Protein AF-A0A7R9DYC3-F1 (afdb_monomer_lite)

Radius of gyration: 28.61 Å; chains: 1; bounding box: 78×45×52 Å

Secondary structure (DSSP, 8-state):
----EEEEE-TTSPTT--EEEEEEE-SSSSS--EEE--TTS-------HHHHTTGGG-HHHHHH-S-----SS-HHHHHHHHHHHHPSP-------EEE------S-------HHHHHHHHHHHHHHHHHGGG------PPP-PPPP-PPP--

pLDDT: mean 79.11, std 19.41, range [39.09, 96.69]

Sequence (153 aa):
MSTSMYVTYDVTKESGKRVVSALARCGDCRVPTYSPVQSNQTYSILIPSFLVDGGDGFTVFKEKSIKIITLATSDVDIVANYFNRKSPVYSALQGRIKFGIEAKDPGSSASVSSSCLVLLFLCWATITETVKIFNPSRRTPPSAYSYRCLYRD

InterPro domains:
  IPR006179 5'-Nucleotidase/apyrase [PTHR11575] (5-104)
  IPR008334 5'-Nucleoti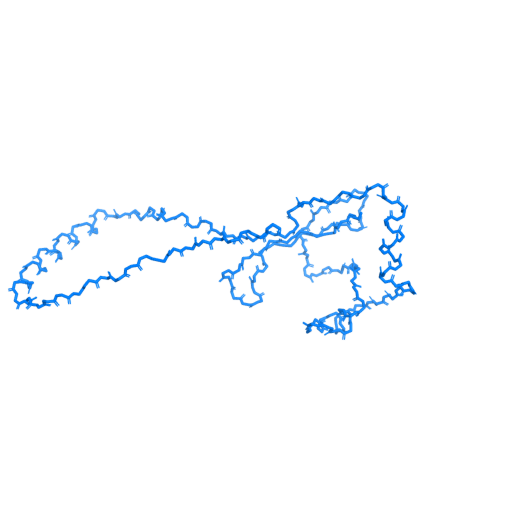dase, C-terminal [PF02872] (6-63)
  IPR036907 5'-Nucleotidase, C-terminal domain superfamily [G3DSA:3.90.780.10] (1-101)
  IPR036907 5'-Nucleotidase, C-terminal domain superfamily [SSF55816] (4-99)

Structure (mmCIF, N/CA/C/O backbone):
data_AF-A0A7R9DYC3-F1
#
_entry.id   AF-A0A7R9DYC3-F1
#
loop_
_atom_site.group_PDB
_atom_site.id
_atom_site.type_symbol
_atom_site.label_atom_id
_atom_site.label_alt_id
_atom_site.label_comp_id
_atom_site.label_asym_id
_atom_site.label_entity_id
_atom_site.label_seq_id
_atom_site.pdbx_PDB_ins_code
_atom_site.Cartn_x
_atom_site.Cartn_y
_atom_site.Cartn_z
_atom_site.occupancy
_atom_site.B_iso_or_equiv
_atom_site.auth_seq_id
_atom_site.auth_comp_id
_atom_site.auth_asym_id
_atom_site.auth_atom_id
_atom_site.pdbx_PDB_model_num
ATOM 1 N N . MET A 1 1 ? 0.137 -6.507 -13.562 1.00 44.91 1 MET A N 1
ATOM 2 C CA . MET A 1 1 ? 0.340 -5.958 -12.204 1.00 44.91 1 MET A CA 1
ATOM 3 C C . MET A 1 1 ? -0.572 -6.708 -11.234 1.00 44.91 1 MET A C 1
ATOM 5 O O . MET A 1 1 ? -1.762 -6.419 -11.170 1.00 44.91 1 MET A O 1
ATOM 9 N N . SER A 1 2 ? -0.066 -7.747 -10.566 1.00 53.12 2 SER A N 1
ATOM 10 C CA . SER A 1 2 ? -0.855 -8.517 -9.589 1.00 53.12 2 SER A CA 1
ATOM 11 C C . SER A 1 2 ? -0.797 -7.804 -8.248 1.00 53.12 2 SER A C 1
ATOM 13 O O . SER A 1 2 ? 0.277 -7.661 -7.676 1.00 53.12 2 SER A O 1
ATOM 15 N N . THR A 1 3 ? -1.929 -7.308 -7.773 1.00 62.44 3 THR A N 1
ATOM 16 C CA . THR A 1 3 ? -1.981 -6.513 -6.546 1.00 62.44 3 THR A CA 1
ATOM 17 C C . THR A 1 3 ? -2.215 -7.412 -5.335 1.00 62.44 3 THR A C 1
ATOM 19 O O . THR A 1 3 ? -2.787 -8.499 -5.448 1.00 62.44 3 THR A O 1
ATOM 22 N N . SER A 1 4 ? -1.732 -6.974 -4.176 1.00 79.44 4 SER A N 1
ATOM 23 C CA . SER A 1 4 ? -1.500 -7.836 -3.017 1.00 79.44 4 SER A CA 1
ATOM 24 C C . SER A 1 4 ? -2.596 -7.817 -1.955 1.00 79.44 4 SER A C 1
ATOM 26 O O . SER A 1 4 ? -2.467 -8.580 -1.009 1.00 79.44 4 SER A O 1
ATOM 28 N N . MET A 1 5 ? -3.659 -7.007 -2.060 1.00 92.00 5 MET A N 1
ATOM 29 C CA . MET A 1 5 ? -4.594 -6.837 -0.937 1.00 92.00 5 MET A CA 1
ATOM 30 C C . MET A 1 5 ? -6.065 -6.695 -1.351 1.00 92.00 5 MET A C 1
ATOM 32 O O . MET A 1 5 ? -6.367 -6.064 -2.367 1.00 92.00 5 MET A O 1
ATOM 36 N N . TYR A 1 6 ? -6.956 -7.257 -0.531 1.00 94.06 6 TYR A N 1
ATOM 37 C CA . TYR A 1 6 ? -8.403 -7.028 -0.532 1.00 94.06 6 TYR A CA 1
ATOM 38 C C . TYR A 1 6 ? -8.817 -6.405 0.798 1.00 94.06 6 TYR A C 1
ATOM 40 O O . TYR A 1 6 ? -8.408 -6.889 1.850 1.00 94.06 6 TYR A O 1
ATOM 48 N N . VAL A 1 7 ? -9.647 -5.366 0.767 1.00 95.25 7 VAL A N 1
ATOM 49 C CA . VAL A 1 7 ? -10.119 -4.672 1.969 1.00 95.25 7 VAL A CA 1
ATOM 50 C C . VAL A 1 7 ? -11.621 -4.451 1.890 1.00 95.25 7 VAL A C 1
ATOM 52 O O . VAL A 1 7 ? -12.149 -4.034 0.859 1.00 95.25 7 VAL A O 1
ATOM 55 N N . THR A 1 8 ? -12.306 -4.722 2.995 1.00 95.50 8 THR A N 1
ATOM 56 C CA . THR A 1 8 ? -13.722 -4.406 3.178 1.00 95.50 8 THR A CA 1
ATOM 57 C C . THR A 1 8 ? -13.861 -3.354 4.267 1.00 95.50 8 THR A C 1
ATOM 59 O O . THR A 1 8 ? -13.388 -3.550 5.389 1.00 95.50 8 THR A O 1
ATOM 62 N N . TYR A 1 9 ? -14.514 -2.250 3.926 1.00 96.25 9 TYR A N 1
ATOM 63 C CA . TYR A 1 9 ? -14.793 -1.134 4.815 1.00 96.25 9 TYR A CA 1
ATOM 64 C C . TYR A 1 9 ? -16.266 -1.085 5.185 1.00 96.25 9 TYR A C 1
ATOM 66 O O . TYR A 1 9 ? -17.116 -1.289 4.334 1.00 96.25 9 TYR A O 1
ATOM 74 N N . ASP A 1 10 ? -16.563 -0.716 6.416 1.00 95.94 10 ASP A N 1
ATOM 75 C CA . ASP A 1 10 ? -17.873 -0.261 6.849 1.00 95.94 10 ASP A CA 1
ATOM 76 C C . ASP A 1 10 ? -17.761 1.234 7.168 1.00 95.94 10 ASP A C 1
ATOM 78 O O . ASP A 1 10 ? -17.049 1.649 8.086 1.00 95.94 10 ASP A O 1
ATOM 82 N N . VAL A 1 11 ? -18.426 2.053 6.353 1.00 94.56 11 VAL A N 1
ATOM 83 C CA . VAL A 1 11 ? -18.363 3.518 6.445 1.00 94.56 11 VAL A CA 1
ATOM 84 C C . VAL A 1 11 ? -19.266 4.085 7.535 1.00 94.56 11 VAL A C 1
ATOM 86 O O . VAL A 1 11 ? -19.090 5.249 7.894 1.00 94.56 11 VAL A O 1
ATOM 89 N N . THR A 1 12 ? -20.191 3.291 8.086 1.00 94.19 12 THR A N 1
ATOM 90 C CA . THR A 1 12 ? -21.066 3.734 9.180 1.00 94.19 12 THR A CA 1
ATOM 91 C C . THR A 1 12 ? -20.352 3.699 10.528 1.00 94.19 12 THR A C 1
ATOM 93 O O . THR A 1 12 ? -20.813 4.318 11.484 1.00 94.19 12 THR A O 1
ATOM 96 N N . LYS A 1 13 ? -19.208 3.008 10.621 1.00 94.06 13 LYS A N 1
ATOM 97 C CA . LYS A 1 13 ? -18.364 2.984 11.821 1.00 94.06 13 LYS A CA 1
ATOM 98 C C . LYS A 1 13 ? -17.571 4.280 12.005 1.00 94.06 13 LYS A C 1
ATOM 100 O O . LYS A 1 13 ? -17.226 4.996 11.057 1.00 94.06 13 LYS A O 1
ATOM 105 N N . GLU A 1 14 ? -17.237 4.541 13.266 1.00 96.69 14 GLU A N 1
ATOM 106 C CA . GLU A 1 14 ? -16.385 5.651 13.693 1.00 96.69 14 GLU A CA 1
ATOM 107 C C . GLU A 1 14 ? -15.041 5.664 12.950 1.00 96.69 14 GLU A C 1
ATOM 109 O O . GLU A 1 14 ? -14.521 4.624 12.525 1.00 96.69 14 GLU A O 1
ATOM 114 N N . SER A 1 15 ? -14.448 6.856 12.826 1.00 94.81 15 SER A N 1
ATOM 115 C CA . SER A 1 15 ? -13.103 7.001 12.264 1.00 94.81 15 SER A CA 1
ATOM 116 C C . SER A 1 15 ? -12.108 6.090 12.997 1.00 94.81 15 SER A C 1
ATOM 118 O O . SER A 1 15 ? -12.159 5.950 14.216 1.00 94.81 15 SER A O 1
ATOM 120 N N 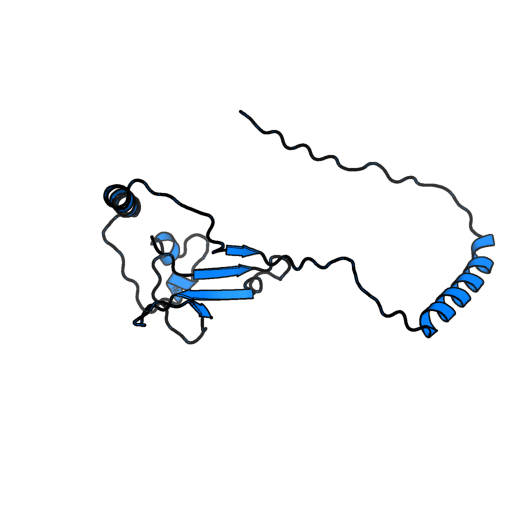. GLY A 1 16 ? -11.236 5.417 12.246 1.00 93.25 16 GLY A N 1
ATOM 121 C CA . GLY A 1 16 ? -10.294 4.424 12.778 1.00 93.25 16 GLY A CA 1
ATOM 122 C C . GLY A 1 16 ? -10.855 3.006 12.963 1.00 93.25 16 GLY A C 1
ATOM 123 O O . GLY A 1 16 ? -10.069 2.067 13.038 1.00 93.25 16 GLY A O 1
ATOM 124 N N . LYS A 1 17 ? -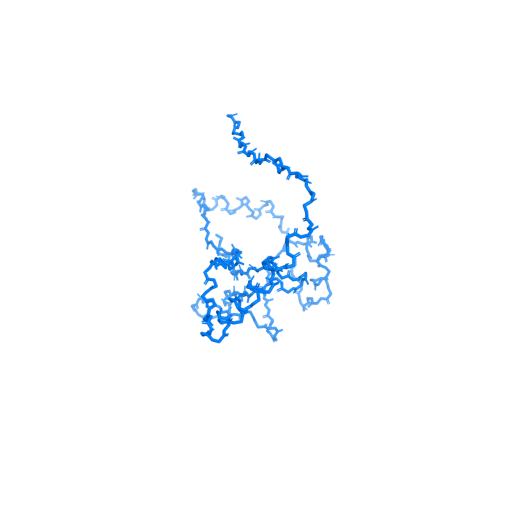12.182 2.801 12.951 1.00 95.12 17 LYS A N 1
ATOM 125 C CA . LYS A 1 17 ? -12.823 1.473 13.115 1.00 95.12 17 LYS A CA 1
ATOM 126 C C . LYS A 1 17 ? -13.526 0.960 11.854 1.00 95.12 17 LYS A C 1
ATOM 128 O O . LYS A 1 17 ? -14.303 0.010 11.911 1.00 95.12 17 LYS A O 1
ATOM 133 N N . ARG A 1 18 ? -13.268 1.592 10.708 1.00 95.94 18 ARG A N 1
ATOM 134 C CA . ARG A 1 18 ? -13.974 1.314 9.446 1.00 95.94 18 ARG A CA 1
ATOM 135 C C . ARG A 1 18 ? -13.499 0.059 8.723 1.00 95.94 18 ARG A C 1
ATOM 137 O O . ARG A 1 18 ? -14.227 -0.448 7.886 1.00 95.94 18 ARG A O 1
ATOM 144 N N . VAL A 1 19 ? -12.302 -0.456 8.996 1.00 95.12 19 VAL A N 1
ATOM 145 C CA . VAL A 1 19 ? -11.812 -1.682 8.341 1.00 95.12 19 VAL A CA 1
ATOM 146 C C . VAL A 1 19 ? -12.468 -2.899 8.996 1.00 95.12 19 VAL A C 1
ATOM 148 O O . VAL A 1 19 ? -12.250 -3.153 10.176 1.00 95.12 19 VAL A O 1
ATOM 151 N N . VAL A 1 20 ? -13.261 -3.656 8.235 1.00 94.75 20 VAL A N 1
ATOM 152 C CA . VAL A 1 20 ? -13.920 -4.892 8.699 1.00 94.75 20 VAL A CA 1
ATOM 153 C C . VAL A 1 20 ? -13.053 -6.114 8.421 1.00 94.75 20 VAL A C 1
ATOM 155 O O . VAL A 1 20 ? -12.958 -7.019 9.243 1.00 94.75 20 VAL A O 1
ATOM 158 N N . SER A 1 21 ? -12.416 -6.147 7.252 1.00 94.88 21 SER A N 1
ATOM 159 C CA . SER A 1 21 ? -11.535 -7.238 6.848 1.00 94.88 21 SER A CA 1
ATOM 160 C C . SER A 1 21 ? -10.449 -6.711 5.924 1.00 94.88 21 SER A C 1
ATOM 162 O O . SER A 1 21 ? -10.729 -5.906 5.034 1.00 94.88 21 SER A O 1
ATOM 164 N N . ALA A 1 22 ? -9.222 -7.183 6.123 1.00 95.38 22 ALA A N 1
ATOM 165 C CA . ALA A 1 22 ? -8.102 -6.973 5.221 1.00 95.38 22 ALA A CA 1
ATOM 166 C C . ALA A 1 22 ? -7.430 -8.325 4.961 1.00 95.38 22 ALA A C 1
ATOM 168 O O . ALA A 1 22 ? -7.022 -9.011 5.900 1.00 95.38 22 ALA A O 1
ATOM 169 N N . LEU A 1 23 ? -7.330 -8.712 3.691 1.00 95.12 23 LEU A N 1
ATOM 170 C CA . LEU A 1 23 ? -6.672 -9.935 3.244 1.00 95.12 23 LEU A CA 1
ATOM 171 C C . LEU A 1 23 ? -5.449 -9.560 2.416 1.00 95.12 23 LEU A C 1
ATOM 173 O O . LEU A 1 23 ? -5.588 -8.864 1.410 1.00 95.12 23 LEU A O 1
ATOM 177 N N . ALA A 1 24 ? -4.278 -10.052 2.798 1.00 93.56 24 ALA A N 1
ATOM 178 C CA . ALA A 1 24 ? -3.041 -9.869 2.053 1.00 93.56 24 ALA A CA 1
ATOM 179 C C . ALA A 1 24 ? -2.639 -11.163 1.340 1.00 93.56 24 ALA A C 1
ATOM 181 O O . ALA A 1 24 ? -2.862 -12.269 1.831 1.00 93.56 24 ALA A O 1
ATOM 182 N N . ARG A 1 25 ? -2.041 -11.015 0.161 1.00 93.00 25 ARG A N 1
ATOM 183 C CA . ARG A 1 25 ? -1.424 -12.101 -0.589 1.00 93.00 25 ARG A CA 1
ATOM 184 C C . ARG A 1 25 ? -0.126 -12.483 0.104 1.00 93.00 25 ARG A C 1
ATOM 186 O O . ARG A 1 25 ? 0.728 -11.626 0.326 1.00 93.00 25 ARG A O 1
ATOM 193 N N . CYS A 1 26 ? 0.035 -13.762 0.390 1.00 89.69 26 CYS A N 1
ATOM 194 C CA . CYS A 1 26 ? 1.261 -14.278 0.964 1.00 89.69 26 CYS A CA 1
ATOM 195 C C . CYS A 1 26 ? 2.451 -14.101 -0.007 1.00 89.69 26 CYS A C 1
ATOM 197 O O . CYS A 1 26 ? 2.342 -14.385 -1.205 1.00 89.69 26 CYS A O 1
ATOM 199 N N . GLY A 1 27 ? 3.563 -13.580 0.527 1.00 86.19 27 GLY A N 1
ATOM 200 C CA . GLY A 1 27 ? 4.824 -13.370 -0.196 1.00 86.19 27 GLY A CA 1
ATOM 201 C C . GLY A 1 27 ? 5.851 -14.488 0.004 1.00 86.19 27 GLY A C 1
ATOM 202 O O . GLY A 1 27 ? 6.671 -14.705 -0.881 1.00 86.19 27 GLY A O 1
ATOM 203 N N . ASP A 1 28 ? 5.770 -15.214 1.122 1.00 85.81 28 ASP A N 1
ATOM 204 C CA . ASP A 1 28 ? 6.677 -16.310 1.490 1.00 85.81 28 ASP A CA 1
ATOM 205 C C . ASP A 1 28 ? 5.951 -17.666 1.451 1.00 85.81 28 ASP A C 1
ATOM 207 O O . ASP A 1 28 ? 5.788 -18.374 2.442 1.00 85.81 28 ASP A O 1
ATOM 211 N N . CYS A 1 29 ? 5.388 -17.989 0.289 1.00 88.62 29 CYS A N 1
ATOM 212 C CA . CYS A 1 29 ? 4.730 -19.267 0.044 1.00 88.62 29 CYS A CA 1
ATOM 213 C C . CYS A 1 29 ? 4.879 -19.680 -1.414 1.00 88.62 29 CYS A C 1
ATOM 215 O O . CYS A 1 29 ? 4.878 -18.860 -2.331 1.00 88.62 29 CYS A O 1
ATOM 217 N N . ARG A 1 30 ? 4.945 -20.997 -1.630 1.00 92.31 30 ARG A N 1
ATOM 218 C CA . ARG A 1 30 ? 5.104 -21.594 -2.962 1.00 92.31 30 ARG A CA 1
ATOM 219 C C . ARG A 1 30 ? 3.944 -21.263 -3.903 1.00 92.31 30 ARG A C 1
ATOM 221 O O . ARG A 1 30 ? 4.160 -21.035 -5.089 1.00 92.31 30 ARG A O 1
ATOM 228 N N . VAL A 1 31 ? 2.719 -21.264 -3.377 1.00 92.00 31 VAL A N 1
ATOM 229 C CA . VAL A 1 31 ? 1.504 -20.910 -4.117 1.00 92.00 31 VAL A CA 1
ATOM 230 C C . VAL A 1 31 ? 0.875 -19.706 -3.425 1.00 92.00 31 VAL A C 1
ATOM 232 O O . VAL A 1 31 ? 0.455 -19.833 -2.276 1.00 92.00 31 VAL A O 1
ATOM 235 N N . PRO A 1 32 ? 0.805 -18.543 -4.089 1.00 91.31 32 PRO A N 1
ATOM 236 C CA . PRO A 1 32 ? 0.294 -17.343 -3.448 1.00 91.31 32 PRO A CA 1
ATOM 237 C C . PRO A 1 32 ? -1.203 -17.439 -3.149 1.00 91.31 32 PRO A C 1
ATOM 239 O O . PRO A 1 32 ? -2.027 -17.496 -4.063 1.00 91.31 32 PRO A O 1
ATOM 242 N N . THR A 1 33 ? -1.544 -17.387 -1.869 1.00 91.94 33 THR A N 1
ATOM 243 C CA . THR A 1 33 ? -2.918 -17.373 -1.356 1.00 91.94 33 THR A CA 1
ATOM 244 C C . THR A 1 33 ? -3.186 -16.077 -0.596 1.00 91.94 33 THR A C 1
ATOM 246 O O . THR A 1 33 ? -2.256 -15.366 -0.213 1.00 91.94 33 THR A O 1
ATOM 249 N N . TYR A 1 34 ? -4.463 -15.736 -0.416 1.00 93.19 34 TYR A N 1
ATOM 250 C CA . TYR A 1 34 ? -4.873 -14.593 0.398 1.00 93.19 34 TYR A CA 1
ATOM 251 C C . TYR A 1 34 ? -5.209 -15.056 1.813 1.00 93.19 34 TYR A C 1
ATOM 253 O O . TYR A 1 34 ? -5.978 -15.999 1.989 1.00 93.19 34 TYR A O 1
ATOM 261 N N . SER A 1 35 ? -4.661 -14.369 2.809 1.00 93.25 35 SER A N 1
ATOM 262 C CA . SER A 1 35 ? -4.889 -14.635 4.230 1.00 93.25 35 SER A CA 1
ATOM 263 C C . SER A 1 35 ? -5.186 -13.335 4.983 1.00 93.25 35 SER A C 1
ATOM 265 O O . SER A 1 35 ? -4.726 -12.274 4.550 1.00 93.25 35 SER A O 1
ATOM 267 N N . PRO A 1 36 ? -5.925 -13.383 6.107 1.00 95.31 36 PRO A N 1
ATOM 268 C CA . PRO A 1 36 ? -6.134 -12.212 6.954 1.00 95.31 36 PRO A CA 1
ATOM 269 C C . PRO A 1 36 ? -4.814 -11.569 7.376 1.00 95.31 36 PRO A C 1
ATOM 271 O O . PRO A 1 36 ? -3.859 -12.269 7.716 1.00 95.31 36 PRO A O 1
ATOM 274 N N . VAL A 1 37 ? -4.768 -10.237 7.346 1.00 93.94 37 VAL A N 1
ATOM 275 C CA . VAL A 1 37 ? -3.628 -9.470 7.857 1.00 93.94 37 VAL A CA 1
ATOM 276 C C . VAL A 1 37 ? -3.550 -9.651 9.370 1.00 93.94 37 VAL A C 1
ATOM 278 O O . VAL A 1 37 ? -4.534 -9.441 10.077 1.00 93.94 37 VAL A O 1
ATOM 281 N N . GLN A 1 38 ? -2.372 -10.026 9.858 1.00 94.12 38 GLN A N 1
ATOM 282 C CA . GLN A 1 38 ? -2.090 -10.255 11.270 1.00 94.12 38 GLN A CA 1
ATOM 283 C C . GLN A 1 38 ? -1.267 -9.092 11.824 1.00 94.12 38 GLN A C 1
ATOM 285 O O . GLN A 1 38 ? -0.253 -8.708 11.246 1.00 94.12 38 GLN A O 1
ATOM 290 N N . SER A 1 39 ? -1.673 -8.532 12.962 1.00 90.94 39 SER A N 1
ATOM 291 C CA . SER A 1 39 ? -1.015 -7.357 13.557 1.00 90.94 39 SER A CA 1
ATOM 292 C C . SER A 1 39 ? 0.413 -7.619 14.046 1.00 90.94 39 SER A C 1
ATOM 294 O O . SER A 1 39 ? 1.202 -6.686 14.158 1.00 90.94 39 SER A O 1
ATOM 296 N N . ASN A 1 40 ? 0.750 -8.876 14.333 1.00 92.06 40 ASN A N 1
ATOM 297 C CA . ASN A 1 40 ? 2.057 -9.305 14.828 1.00 92.06 40 ASN A CA 1
ATOM 298 C C . ASN A 1 40 ? 3.010 -9.789 13.720 1.00 92.06 40 ASN A C 1
ATOM 300 O O . ASN A 1 40 ? 4.080 -10.310 14.028 1.00 92.06 40 ASN A O 1
ATOM 304 N N . GLN A 1 41 ? 2.634 -9.646 12.446 1.00 90.75 41 GLN A N 1
ATOM 305 C CA . GLN A 1 41 ? 3.461 -10.049 11.309 1.00 90.75 41 GLN A CA 1
ATOM 306 C C . GLN A 1 41 ? 4.071 -8.842 10.597 1.00 90.75 41 GLN A C 1
ATOM 308 O O . GLN A 1 41 ? 3.490 -7.760 10.532 1.00 90.75 41 GLN A O 1
ATOM 313 N N . THR A 1 42 ? 5.261 -9.046 10.031 1.00 90.62 42 THR A N 1
ATOM 314 C CA . THR A 1 42 ? 5.928 -8.054 9.182 1.00 90.62 42 THR A CA 1
ATOM 315 C C . THR A 1 42 ? 5.583 -8.304 7.722 1.00 90.62 42 THR A C 1
ATOM 317 O O . THR A 1 42 ? 5.708 -9.425 7.233 1.00 90.62 42 THR A O 1
ATOM 320 N N . TYR A 1 43 ? 5.195 -7.244 7.017 1.00 90.56 43 TYR A N 1
ATOM 321 C CA . TYR A 1 43 ? 4.843 -7.298 5.603 1.00 90.56 43 TYR A CA 1
ATOM 322 C C . TYR A 1 43 ? 5.764 -6.397 4.788 1.00 90.56 43 TYR A C 1
ATOM 324 O O . TYR A 1 43 ? 6.049 -5.265 5.175 1.00 90.56 43 TYR A O 1
ATOM 332 N N . SER A 1 44 ? 6.196 -6.885 3.628 1.00 90.38 44 SER A N 1
ATOM 333 C CA . SER A 1 44 ? 6.855 -6.054 2.622 1.00 90.38 44 SER A CA 1
ATOM 334 C C . SER A 1 44 ? 5.804 -5.441 1.704 1.00 90.38 44 SER A C 1
ATOM 336 O O . SER A 1 44 ? 5.021 -6.158 1.079 1.00 90.38 44 SER A O 1
ATOM 338 N N . ILE A 1 45 ? 5.793 -4.113 1.618 1.00 90.56 45 ILE A N 1
ATOM 339 C CA . ILE A 1 45 ? 4.868 -3.353 0.775 1.00 90.56 45 ILE A CA 1
ATOM 340 C C . ILE A 1 45 ? 5.648 -2.462 -0.189 1.00 90.56 45 ILE A C 1
ATOM 342 O O . ILE A 1 45 ? 6.718 -1.959 0.144 1.00 90.56 45 ILE A O 1
ATOM 346 N N . LEU A 1 46 ? 5.098 -2.273 -1.388 1.00 91.06 46 LEU A N 1
ATOM 347 C CA . LEU A 1 46 ? 5.601 -1.319 -2.369 1.00 91.06 46 LEU A CA 1
ATOM 348 C C . LEU A 1 46 ? 4.639 -0.133 -2.407 1.00 91.06 46 LEU A C 1
ATOM 350 O O . LEU A 1 46 ? 3.475 -0.301 -2.774 1.00 91.06 46 LEU A O 1
ATOM 354 N N . ILE A 1 47 ? 5.126 1.040 -2.015 1.00 92.31 47 ILE A N 1
ATOM 355 C CA . ILE A 1 47 ? 4.364 2.291 -1.964 1.00 92.31 47 ILE A CA 1
ATOM 356 C C . ILE A 1 47 ? 5.218 3.448 -2.511 1.00 92.31 47 ILE A C 1
ATOM 358 O O . ILE A 1 47 ? 6.446 3.333 -2.512 1.00 92.31 47 ILE A O 1
ATOM 362 N N . PRO A 1 48 ? 4.606 4.549 -2.984 1.00 93.19 48 PRO A N 1
ATOM 363 C CA . PRO A 1 48 ? 5.341 5.745 -3.394 1.00 93.19 48 PRO A CA 1
ATOM 364 C C . PRO A 1 48 ? 6.167 6.341 -2.247 1.00 93.19 48 PRO A C 1
ATOM 366 O O . PRO A 1 48 ? 5.726 6.322 -1.096 1.00 93.19 48 PRO A O 1
ATOM 369 N N . SER A 1 49 ? 7.319 6.940 -2.569 1.00 93.06 49 SER A N 1
ATOM 370 C CA . SER A 1 49 ? 8.185 7.627 -1.594 1.00 93.06 49 SER A CA 1
ATOM 371 C C . SER A 1 49 ? 7.446 8.724 -0.826 1.00 93.06 49 SER A C 1
ATOM 373 O O . SER A 1 49 ? 7.609 8.833 0.382 1.00 93.06 49 SER A O 1
ATOM 375 N N . PHE A 1 50 ? 6.534 9.441 -1.488 1.00 94.25 50 PHE A N 1
ATOM 376 C CA . PHE A 1 50 ? 5.675 10.447 -0.858 1.00 94.25 50 PHE A CA 1
ATOM 377 C C . PHE A 1 50 ? 4.941 9.933 0.396 1.00 94.25 50 PHE A C 1
ATOM 379 O O . PHE A 1 50 ? 4.877 10.637 1.401 1.00 94.25 50 PHE A O 1
ATOM 386 N N . LEU A 1 51 ? 4.427 8.696 0.377 1.00 95.25 51 LEU A N 1
ATOM 387 C CA . LEU A 1 51 ? 3.756 8.106 1.543 1.00 95.25 51 LEU A CA 1
ATOM 388 C C . LEU A 1 51 ? 4.750 7.650 2.615 1.00 95.25 51 LEU A C 1
ATOM 390 O O . LEU A 1 51 ? 4.446 7.737 3.802 1.00 95.25 51 LEU A O 1
ATOM 394 N N . VAL A 1 52 ? 5.936 7.185 2.211 1.00 94.19 52 VAL A N 1
ATOM 395 C CA . VAL A 1 52 ? 7.019 6.820 3.141 1.00 94.19 52 VAL A CA 1
ATOM 396 C C . VAL A 1 52 ? 7.468 8.040 3.948 1.00 94.19 52 VAL A C 1
ATOM 398 O O . VAL A 1 52 ? 7.688 7.929 5.151 1.00 94.19 52 VAL A O 1
ATOM 401 N N . ASP A 1 53 ? 7.526 9.210 3.311 1.00 93.62 53 ASP A N 1
ATOM 402 C CA . ASP A 1 53 ? 7.950 10.466 3.935 1.00 93.62 53 ASP A CA 1
ATOM 403 C C . ASP A 1 53 ? 6.871 11.119 4.821 1.00 93.62 53 ASP A C 1
ATOM 405 O O . ASP A 1 53 ? 7.145 12.116 5.499 1.00 93.62 53 ASP A O 1
ATOM 409 N N . GLY A 1 54 ? 5.667 10.536 4.879 1.00 94.62 54 GLY A N 1
ATOM 410 C CA . GLY A 1 54 ? 4.544 11.013 5.691 1.00 94.62 54 GLY A CA 1
ATOM 411 C C . GLY A 1 54 ? 3.559 11.927 4.958 1.00 94.62 54 GLY A C 1
ATOM 412 O O . GLY A 1 54 ? 2.782 12.626 5.612 1.00 94.62 54 GLY A O 1
ATOM 413 N N . GLY A 1 55 ? 3.571 11.932 3.6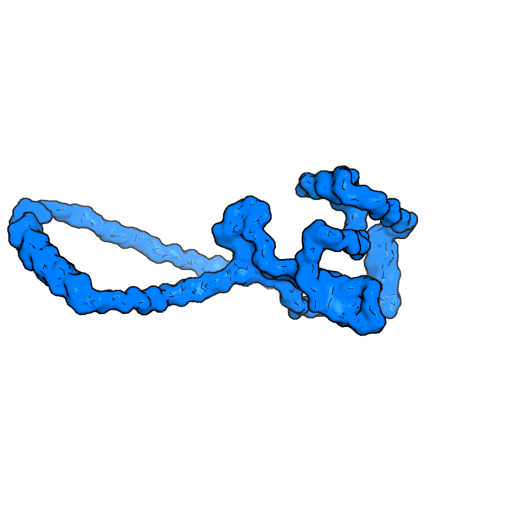22 1.00 96.25 55 GLY A N 1
ATOM 414 C CA . GLY A 1 55 ? 2.566 12.608 2.800 1.00 96.25 55 GLY A CA 1
ATOM 415 C C . GLY A 1 55 ? 1.134 12.182 3.148 1.00 96.25 55 GLY A C 1
ATOM 416 O O . GLY A 1 55 ? 0.910 11.103 3.699 1.00 96.25 55 GLY A O 1
ATOM 417 N N . ASP A 1 56 ? 0.160 13.055 2.884 1.00 95.88 56 ASP A N 1
ATOM 418 C CA . ASP A 1 56 ? -1.265 12.877 3.230 1.00 95.88 56 ASP A CA 1
ATOM 419 C C . ASP A 1 56 ? -1.542 12.520 4.708 1.00 95.88 56 ASP A C 1
ATOM 421 O O . ASP A 1 56 ? -2.601 11.995 5.053 1.00 95.88 56 ASP A O 1
ATOM 425 N N . GLY A 1 57 ? -0.593 12.804 5.607 1.00 95.31 57 GLY A N 1
ATOM 426 C CA . GLY A 1 57 ? -0.697 12.479 7.030 1.00 95.31 57 GLY A CA 1
ATOM 427 C C . GLY A 1 57 ? -0.378 11.019 7.375 1.00 95.31 57 GLY A C 1
ATOM 428 O O . GLY A 1 57 ? -0.588 10.609 8.516 1.00 95.31 57 GLY A O 1
ATOM 429 N N . PHE A 1 58 ? 0.160 10.224 6.443 1.00 94.69 58 PHE A N 1
ATOM 430 C CA . PHE A 1 58 ? 0.561 8.831 6.684 1.00 94.69 58 PHE A CA 1
ATOM 431 C C . PHE A 1 58 ? 1.928 8.718 7.382 1.00 94.69 58 PHE A C 1
ATOM 433 O O . PHE A 1 58 ? 2.826 8.009 6.928 1.00 94.69 58 PHE A O 1
ATOM 440 N N . THR A 1 59 ? 2.092 9.371 8.537 1.00 95.62 59 THR A N 1
ATOM 441 C CA . THR A 1 59 ? 3.360 9.354 9.297 1.00 95.62 59 THR A CA 1
ATOM 442 C C . THR A 1 59 ? 3.737 7.963 9.813 1.00 95.62 59 THR A C 1
ATOM 444 O O . THR A 1 59 ? 4.905 7.693 10.085 1.00 95.62 59 THR A O 1
ATOM 447 N N . VAL A 1 60 ? 2.773 7.036 9.855 1.00 93.62 60 VAL A N 1
ATOM 448 C CA . VAL A 1 60 ? 2.969 5.647 10.288 1.00 93.62 60 VAL A CA 1
ATOM 449 C C . VAL A 1 60 ? 4.093 4.930 9.536 1.00 93.62 60 VAL A C 1
ATOM 451 O O . VAL A 1 60 ? 4.815 4.143 10.144 1.00 93.62 60 VAL A O 1
ATOM 454 N N . PHE A 1 61 ? 4.282 5.205 8.242 1.00 93.44 61 PHE A N 1
ATOM 455 C CA . PHE A 1 61 ? 5.349 4.569 7.467 1.00 93.44 61 PHE A CA 1
ATOM 456 C C . PHE A 1 61 ? 6.718 5.146 7.813 1.00 93.44 61 PHE A C 1
ATOM 458 O O . PHE A 1 61 ? 7.685 4.396 7.911 1.00 93.44 61 PHE A O 1
ATOM 465 N N . LYS A 1 62 ? 6.801 6.447 8.080 1.00 91.88 62 LYS A N 1
ATOM 466 C CA . LYS A 1 62 ? 8.036 7.089 8.528 1.00 91.88 62 LYS A CA 1
ATOM 467 C C . LYS A 1 62 ? 8.455 6.615 9.921 1.00 91.88 62 LYS A C 1
ATOM 469 O O . LYS A 1 62 ? 9.633 6.394 10.170 1.00 91.88 62 LYS A O 1
ATOM 474 N N . GLU A 1 63 ? 7.487 6.449 10.819 1.00 93.50 63 GLU A N 1
ATOM 475 C CA . GLU A 1 63 ? 7.724 6.158 12.237 1.00 93.50 63 GLU A CA 1
ATOM 476 C C . GLU A 1 63 ? 7.897 4.665 12.548 1.00 93.50 63 GLU A C 1
ATOM 478 O O . GLU A 1 63 ? 8.642 4.318 13.462 1.00 93.50 63 GLU A O 1
ATOM 483 N N . LYS A 1 64 ? 7.195 3.773 11.834 1.00 93.31 64 LYS A N 1
ATOM 484 C CA . LYS A 1 64 ? 7.106 2.341 12.189 1.00 93.31 64 LYS A CA 1
ATOM 485 C C . LYS A 1 64 ? 7.749 1.383 11.184 1.00 93.31 64 LYS A C 1
ATOM 487 O O . LYS A 1 64 ? 7.667 0.170 11.375 1.00 93.31 64 LYS A O 1
ATOM 492 N N . SER A 1 65 ? 8.368 1.878 10.113 1.00 91.50 65 SER A N 1
ATOM 493 C CA . SER A 1 65 ? 9.035 1.002 9.141 1.00 91.50 65 SER A CA 1
ATOM 494 C C . SER A 1 65 ? 10.300 0.369 9.717 1.00 91.50 65 SER A C 1
ATOM 496 O O . SER A 1 65 ? 11.165 1.058 10.243 1.00 91.50 65 SER A O 1
ATOM 498 N N . ILE A 1 66 ? 10.443 -0.949 9.545 1.00 93.00 66 ILE A N 1
ATOM 499 C CA . ILE A 1 66 ? 11.646 -1.695 9.957 1.00 93.00 66 ILE A CA 1
ATOM 500 C C . ILE A 1 66 ? 12.792 -1.477 8.961 1.00 93.00 66 ILE A C 1
ATOM 502 O O . ILE A 1 66 ? 13.953 -1.357 9.342 1.00 93.00 66 ILE A O 1
ATOM 506 N N . LYS A 1 67 ? 12.470 -1.453 7.662 1.00 93.12 67 LYS A N 1
ATOM 507 C CA . LYS A 1 67 ? 13.440 -1.293 6.578 1.00 93.12 67 LYS A CA 1
ATOM 508 C C . LYS A 1 67 ? 12.796 -0.570 5.404 1.00 93.12 67 LYS A C 1
ATOM 510 O O . LYS A 1 67 ? 11.725 -0.967 4.953 1.00 93.12 67 LYS A O 1
ATOM 515 N N . ILE A 1 68 ? 13.486 0.442 4.887 1.00 92.44 68 ILE A N 1
ATOM 516 C CA . ILE A 1 68 ? 13.071 1.213 3.713 1.00 92.44 68 ILE A CA 1
ATOM 517 C C . ILE A 1 68 ? 14.085 0.957 2.598 1.00 92.44 68 ILE A C 1
ATOM 519 O O . ILE A 1 68 ? 15.293 1.023 2.819 1.00 92.44 68 ILE A O 1
ATOM 523 N N . ILE A 1 69 ? 13.588 0.626 1.406 1.00 92.06 69 ILE A N 1
ATOM 524 C CA . ILE A 1 69 ? 14.396 0.465 0.195 1.00 92.06 69 ILE A CA 1
ATOM 525 C C . ILE A 1 69 ? 13.792 1.370 -0.871 1.00 92.06 69 ILE A C 1
ATOM 527 O O . ILE A 1 69 ? 12.668 1.137 -1.315 1.00 92.06 69 ILE A O 1
ATOM 531 N N . THR A 1 70 ? 14.543 2.386 -1.282 1.00 88.88 70 THR A N 1
ATOM 532 C CA . THR A 1 70 ? 14.120 3.323 -2.325 1.00 88.88 70 THR A CA 1
ATOM 533 C C . THR A 1 70 ? 14.611 2.839 -3.683 1.00 88.88 70 THR A C 1
ATOM 535 O O . THR A 1 70 ? 15.784 2.501 -3.847 1.00 88.88 70 THR A O 1
ATOM 538 N N . LEU A 1 71 ? 13.709 2.792 -4.662 1.00 89.62 71 LEU A N 1
ATOM 539 C CA . LEU A 1 71 ? 14.055 2.485 -6.047 1.00 89.62 71 LEU A CA 1
ATOM 540 C C . LEU A 1 71 ? 14.665 3.728 -6.707 1.00 89.62 71 LEU A C 1
ATOM 542 O O . LEU A 1 71 ? 14.184 4.836 -6.501 1.00 89.62 71 LEU A O 1
ATOM 546 N N . ALA A 1 72 ? 15.703 3.541 -7.524 1.00 89.50 72 ALA A N 1
ATOM 547 C CA . ALA A 1 72 ? 16.352 4.636 -8.257 1.00 89.50 72 ALA A CA 1
ATOM 548 C C . ALA A 1 72 ? 15.564 5.099 -9.499 1.00 89.50 72 ALA A C 1
ATOM 550 O O . ALA A 1 72 ? 15.946 6.060 -10.159 1.00 89.50 72 ALA A O 1
ATOM 551 N N . THR A 1 73 ? 14.497 4.386 -9.854 1.00 90.94 73 THR A N 1
ATOM 552 C CA . THR A 1 73 ? 13.689 4.627 -11.053 1.00 90.94 73 THR A CA 1
ATOM 553 C C . THR A 1 73 ? 12.451 5.441 -10.699 1.00 90.94 73 THR A C 1
ATOM 555 O O . THR A 1 73 ? 11.830 5.183 -9.666 1.00 90.94 73 THR A O 1
ATOM 558 N N . SER A 1 74 ? 12.069 6.386 -11.562 1.00 93.00 74 SER A N 1
ATOM 559 C CA . SER A 1 74 ? 10.845 7.164 -11.368 1.00 93.00 74 SER A CA 1
ATOM 560 C C . SER A 1 74 ? 9.590 6.294 -11.519 1.00 93.00 74 SER A C 1
ATOM 562 O O . SER A 1 74 ? 9.593 5.257 -12.189 1.00 93.00 74 SER A O 1
ATOM 564 N N . ASP A 1 75 ? 8.493 6.716 -10.897 1.00 93.25 75 ASP A N 1
ATOM 565 C CA . ASP A 1 75 ? 7.182 6.082 -11.043 1.00 93.25 75 ASP A CA 1
ATOM 566 C C . ASP A 1 75 ? 6.680 6.126 -12.495 1.00 93.25 75 ASP A C 1
ATOM 568 O O . ASP A 1 75 ? 6.173 5.119 -12.997 1.00 93.25 75 ASP A O 1
ATOM 572 N N . VAL A 1 76 ? 6.905 7.243 -13.194 1.00 95.50 76 VAL A N 1
ATOM 573 C CA . VAL A 1 76 ? 6.607 7.410 -14.623 1.00 95.50 76 VAL A CA 1
ATOM 574 C C . VAL A 1 76 ? 7.345 6.366 -15.458 1.00 95.50 76 VAL A C 1
ATOM 576 O O . VAL A 1 76 ? 6.715 5.680 -16.265 1.00 95.50 76 VAL A O 1
ATOM 579 N N . ASP A 1 77 ? 8.645 6.175 -15.231 1.00 95.94 77 ASP A N 1
ATOM 580 C CA . ASP A 1 77 ? 9.450 5.198 -15.974 1.00 95.94 77 ASP A CA 1
ATOM 581 C C . ASP A 1 77 ? 9.009 3.756 -15.688 1.00 95.94 77 ASP A C 1
ATOM 583 O O . ASP A 1 77 ? 8.932 2.929 -16.602 1.00 95.94 77 ASP A O 1
ATOM 587 N N . ILE A 1 78 ? 8.680 3.436 -14.430 1.00 94.31 78 ILE A N 1
ATOM 588 C CA . ILE A 1 78 ? 8.169 2.112 -14.039 1.00 94.31 78 ILE A CA 1
ATOM 589 C C . ILE A 1 78 ? 6.860 1.812 -14.776 1.00 94.31 78 ILE A C 1
ATOM 591 O O . ILE A 1 78 ? 6.692 0.722 -15.336 1.00 94.31 78 ILE A O 1
ATOM 595 N N . VAL A 1 79 ? 5.936 2.771 -14.797 1.00 94.19 79 VAL A N 1
ATOM 596 C CA . VAL A 1 79 ? 4.632 2.626 -15.452 1.00 94.19 79 VAL A CA 1
ATOM 597 C C . VAL A 1 79 ? 4.785 2.569 -16.975 1.00 94.19 79 VAL A C 1
ATOM 599 O O . VAL A 1 79 ? 4.183 1.703 -17.614 1.00 94.19 79 VAL A O 1
ATOM 602 N N . ALA A 1 80 ? 5.635 3.408 -17.569 1.00 96.12 80 ALA A N 1
ATOM 603 C CA . ALA A 1 80 ? 5.930 3.377 -19.000 1.00 96.12 80 ALA A CA 1
ATOM 604 C C . ALA A 1 80 ? 6.519 2.022 -19.424 1.00 96.12 80 ALA A C 1
ATOM 606 O O . ALA A 1 80 ? 6.044 1.397 -20.373 1.00 96.12 80 ALA A O 1
ATOM 607 N N . ASN A 1 81 ? 7.496 1.504 -18.674 1.00 95.56 81 ASN A N 1
ATOM 608 C CA . ASN A 1 81 ? 8.085 0.188 -18.921 1.00 95.56 81 ASN A CA 1
ATOM 609 C C . ASN A 1 81 ? 7.049 -0.943 -18.782 1.00 95.56 81 ASN A C 1
ATOM 611 O O . ASN A 1 81 ? 7.068 -1.905 -19.554 1.00 95.56 81 ASN A O 1
ATOM 615 N N . TYR A 1 82 ? 6.105 -0.827 -17.842 1.00 94.25 82 TYR A N 1
ATOM 616 C CA . TYR A 1 82 ? 4.993 -1.770 -17.735 1.00 94.25 82 TYR A CA 1
ATOM 617 C C . TYR A 1 82 ? 4.133 -1.782 -19.005 1.00 94.25 82 TYR A C 1
ATOM 619 O O . TYR A 1 82 ? 3.893 -2.860 -19.555 1.00 94.25 82 TYR A O 1
ATOM 627 N N . PHE A 1 83 ? 3.712 -0.614 -19.497 1.00 96.06 83 PHE A N 1
ATOM 628 C CA . PHE A 1 83 ? 2.919 -0.517 -20.725 1.00 96.06 83 PHE A CA 1
ATOM 629 C C . PHE A 1 83 ? 3.683 -1.043 -21.939 1.00 96.06 83 PHE A C 1
ATOM 631 O O . PHE A 1 83 ? 3.142 -1.863 -22.675 1.00 96.06 83 PHE A O 1
ATOM 638 N N . ASN A 1 84 ? 4.961 -0.691 -22.084 1.00 96.56 84 ASN A N 1
ATOM 639 C CA . ASN A 1 84 ? 5.802 -1.173 -23.183 1.00 96.56 84 ASN A CA 1
ATOM 640 C C . ASN A 1 84 ? 5.886 -2.707 -23.238 1.00 96.56 84 ASN A C 1
ATOM 642 O O . ASN A 1 84 ? 5.919 -3.288 -24.317 1.00 96.56 84 ASN A O 1
ATOM 646 N N . ARG A 1 85 ? 5.895 -3.385 -22.082 1.00 95.94 85 ARG A N 1
ATOM 647 C CA . ARG A 1 85 ? 6.029 -4.852 -22.004 1.00 95.94 85 ARG A CA 1
ATOM 648 C C . ARG A 1 85 ? 4.709 -5.617 -21.980 1.00 95.94 85 ARG A C 1
ATOM 650 O O . ARG A 1 85 ? 4.720 -6.831 -22.182 1.00 95.94 85 ARG A O 1
ATOM 657 N N . LYS A 1 86 ? 3.604 -4.967 -21.615 1.00 93.62 86 LYS A N 1
ATOM 658 C CA . LYS A 1 86 ? 2.310 -5.622 -21.343 1.00 93.62 86 LYS A CA 1
ATOM 659 C C . LYS A 1 86 ? 1.155 -5.056 -22.164 1.00 93.62 86 LYS A C 1
ATOM 661 O O . LYS A 1 86 ? 0.008 -5.351 -21.848 1.00 93.62 86 LYS A O 1
ATOM 666 N N . SER A 1 87 ? 1.452 -4.270 -23.196 1.00 93.25 87 SER A N 1
ATOM 667 C CA . SER A 1 87 ? 0.454 -3.767 -24.138 1.00 93.25 87 SER A CA 1
ATOM 668 C C . SER A 1 87 ? -0.117 -4.892 -25.023 1.00 93.25 87 SER A C 1
ATOM 670 O O . SER A 1 87 ? 0.653 -5.755 -25.454 1.00 93.25 87 SER A O 1
ATOM 672 N N . PRO A 1 88 ? -1.431 -4.880 -25.328 1.00 93.94 88 PRO A N 1
ATOM 673 C CA . PRO A 1 88 ? -2.451 -3.977 -24.782 1.00 93.94 88 PRO A CA 1
ATOM 674 C C . PRO A 1 88 ? -2.822 -4.323 -23.330 1.00 93.94 88 PRO A C 1
ATOM 676 O O . PRO A 1 88 ? -2.932 -5.488 -22.952 1.00 93.94 88 PRO A O 1
ATOM 679 N N . VAL A 1 89 ? -3.028 -3.292 -22.503 1.00 92.69 89 VAL A N 1
ATOM 680 C CA . VAL A 1 89 ? -3.387 -3.456 -21.086 1.00 92.69 89 VAL A CA 1
ATOM 681 C C . VAL A 1 89 ? -4.903 -3.399 -20.911 1.00 92.69 89 VAL A C 1
ATOM 683 O O . VAL A 1 89 ? -5.536 -2.427 -21.310 1.00 92.69 89 VAL A O 1
ATOM 686 N N . TYR A 1 90 ? -5.462 -4.398 -20.226 1.00 91.88 90 TYR A N 1
ATOM 687 C CA . TYR A 1 90 ? -6.875 -4.445 -19.840 1.00 91.88 90 TYR A CA 1
ATOM 688 C C . TYR A 1 90 ? -7.002 -4.465 -18.315 1.00 91.88 90 TYR A C 1
ATOM 690 O O . TYR A 1 90 ? -6.539 -5.397 -17.651 1.00 91.88 90 TYR A O 1
ATOM 698 N N . SER A 1 91 ? -7.611 -3.427 -17.743 1.00 89.25 91 SER A N 1
ATOM 699 C CA . SER A 1 91 ? -7.944 -3.350 -16.319 1.00 89.25 91 SER A CA 1
ATOM 700 C C . SER A 1 91 ? -9.427 -3.658 -16.103 1.00 89.25 91 SER A C 1
ATOM 702 O O . SER A 1 91 ? -10.272 -3.338 -16.932 1.00 89.25 91 SER A O 1
ATOM 704 N N . ALA A 1 92 ? -9.746 -4.305 -14.982 1.00 89.19 92 ALA A N 1
ATOM 705 C CA . ALA A 1 92 ? -11.114 -4.657 -14.616 1.00 89.19 92 ALA A CA 1
ATOM 706 C C . ALA A 1 92 ? -11.377 -4.345 -13.140 1.00 89.19 92 ALA A C 1
ATOM 708 O O . ALA A 1 92 ? -10.448 -4.288 -12.326 1.00 89.19 92 ALA A O 1
ATOM 709 N N . LEU A 1 93 ? -12.654 -4.195 -12.784 1.00 90.62 93 LEU A N 1
ATOM 710 C CA . LEU A 1 93 ? -13.084 -4.106 -11.393 1.00 90.62 93 LEU A CA 1
ATOM 711 C C . LEU A 1 93 ? -12.939 -5.478 -10.729 1.00 90.62 93 LEU A C 1
ATOM 713 O O . LEU A 1 93 ? -13.722 -6.389 -10.962 1.00 90.62 93 LEU A O 1
ATOM 717 N N . GLN A 1 94 ? -11.915 -5.621 -9.888 1.00 89.12 94 GLN A N 1
ATOM 718 C CA . GLN A 1 94 ? -11.584 -6.889 -9.226 1.00 89.12 94 GLN A CA 1
ATOM 719 C C . GLN A 1 94 ? -12.150 -7.006 -7.803 1.00 89.12 94 GLN A C 1
ATOM 721 O O . GLN A 1 94 ? -11.824 -7.947 -7.091 1.00 89.12 94 GLN A O 1
ATOM 726 N N . GLY A 1 95 ? -12.955 -6.038 -7.349 1.00 90.62 95 GLY A N 1
ATOM 727 C CA . GLY A 1 95 ? -13.538 -6.061 -6.002 1.00 90.62 95 GLY A CA 1
ATOM 728 C C . GLY A 1 95 ? -12.503 -5.981 -4.873 1.00 90.62 95 GLY A C 1
ATOM 729 O O . GLY A 1 95 ? -12.728 -6.537 -3.801 1.00 90.62 95 GLY A O 1
ATOM 730 N N . ARG A 1 96 ? -11.363 -5.320 -5.122 1.00 90.44 96 ARG A N 1
ATOM 731 C CA . ARG A 1 96 ? -10.259 -5.168 -4.155 1.00 90.44 96 ARG A CA 1
ATOM 732 C C . ARG A 1 96 ? -10.623 -4.293 -2.964 1.00 90.44 96 ARG A C 1
ATOM 734 O O . ARG A 1 96 ? -10.146 -4.540 -1.867 1.00 90.44 96 ARG A O 1
ATOM 741 N N . ILE A 1 97 ? -11.460 -3.287 -3.185 1.00 94.12 97 ILE A N 1
ATOM 742 C CA . ILE A 1 97 ? -11.999 -2.420 -2.141 1.00 94.12 97 ILE A CA 1
ATOM 743 C C . ILE A 1 97 ? -13.509 -2.608 -2.169 1.00 94.12 97 ILE A C 1
ATOM 745 O O . ILE A 1 97 ? -14.135 -2.415 -3.212 1.00 94.12 97 ILE A O 1
ATOM 749 N N . LYS A 1 98 ? -14.077 -3.032 -1.044 1.00 94.31 98 LYS A N 1
ATOM 750 C CA . LYS A 1 98 ? -15.515 -3.230 -0.869 1.00 94.31 98 LYS A CA 1
ATOM 751 C C . LYS A 1 98 ? -16.018 -2.337 0.251 1.00 94.31 98 LYS A C 1
ATOM 753 O O . LYS A 1 98 ? -15.323 -2.148 1.245 1.00 94.31 98 LYS A O 1
ATOM 758 N N . PHE A 1 99 ? -17.240 -1.846 0.104 1.00 93.56 99 PHE A N 1
ATOM 759 C CA . PHE A 1 99 ? -17.955 -1.148 1.162 1.00 93.56 99 PHE A CA 1
ATOM 760 C C . PHE A 1 99 ? -19.094 -2.055 1.626 1.00 93.56 99 PHE A C 1
ATOM 762 O O . PHE A 1 99 ? -20.011 -2.346 0.861 1.00 93.56 99 PHE A O 1
ATOM 769 N N . GLY A 1 100 ? -18.983 -2.569 2.847 1.00 79.31 100 GLY A N 1
ATOM 770 C CA . GLY A 1 100 ? -20.044 -3.266 3.549 1.00 79.31 100 GLY A CA 1
ATOM 771 C C . GLY A 1 100 ? -21.109 -2.253 3.918 1.00 79.31 100 GLY A C 1
ATOM 772 O O . GLY A 1 100 ? -21.034 -1.614 4.959 1.00 79.31 100 GLY A O 1
ATOM 773 N N . ILE A 1 101 ? -22.077 -2.072 3.030 1.00 64.25 101 ILE A N 1
ATOM 774 C CA . ILE A 1 101 ? -23.389 -1.614 3.450 1.00 64.25 101 ILE A CA 1
ATOM 775 C C . ILE A 1 101 ? -24.050 -2.892 3.948 1.00 64.25 101 ILE A C 1
ATOM 777 O O . ILE A 1 101 ? -24.365 -3.768 3.143 1.00 64.25 101 ILE A O 1
ATOM 781 N N . GLU A 1 102 ? -24.211 -3.052 5.262 1.00 52.12 102 GLU A N 1
ATOM 782 C CA . GLU A 1 102 ? -25.294 -3.917 5.713 1.00 52.12 102 GLU A CA 1
ATOM 783 C C . GLU A 1 102 ? -26.554 -3.309 5.103 1.00 52.12 102 GLU A C 1
ATOM 785 O O . GLU A 1 102 ? -26.996 -2.229 5.500 1.00 52.12 102 GLU A O 1
ATOM 790 N N . ALA A 1 103 ? -27.101 -3.961 4.077 1.00 46.38 103 ALA A N 1
ATOM 791 C CA . ALA A 1 103 ? -28.496 -3.785 3.742 1.00 46.38 103 ALA A CA 1
ATOM 792 C C . ALA A 1 103 ? -29.253 -4.266 4.979 1.00 46.38 103 ALA A C 1
ATOM 794 O O . ALA A 1 103 ? -29.584 -5.440 5.117 1.00 46.38 103 ALA A O 1
ATOM 795 N N . LYS A 1 104 ? -29.434 -3.369 5.950 1.00 39.47 104 LYS A N 1
ATOM 796 C CA . LYS A 1 104 ? -30.435 -3.542 6.979 1.00 39.47 104 LYS A CA 1
ATOM 797 C C . LYS A 1 104 ? -31.743 -3.458 6.218 1.00 39.47 104 LYS A C 1
ATOM 799 O O . LYS A 1 104 ? -32.271 -2.364 6.019 1.00 39.47 104 LYS A O 1
ATOM 804 N N . ASP A 1 105 ? -32.208 -4.598 5.716 1.00 46.38 105 ASP A N 1
ATOM 805 C CA . ASP A 1 105 ? -33.582 -4.715 5.269 1.00 46.38 105 ASP A CA 1
ATOM 806 C C . ASP A 1 105 ? -34.435 -4.116 6.396 1.00 46.38 105 ASP A C 1
ATOM 808 O O . ASP A 1 105 ? -34.255 -4.491 7.563 1.00 46.38 105 ASP A O 1
ATOM 812 N N . PRO A 1 106 ? -35.346 -3.169 6.118 1.00 49.72 106 PRO A N 1
ATOM 813 C CA . PRO A 1 106 ? -36.340 -2.719 7.085 1.00 49.72 106 PRO A CA 1
ATOM 814 C C . PRO A 1 106 ? -37.391 -3.825 7.287 1.00 49.72 106 PRO A C 1
ATOM 816 O O . PRO A 1 106 ? -38.590 -3.607 7.199 1.00 49.72 106 PRO A O 1
ATOM 819 N N . GLY A 1 107 ? -36.926 -5.045 7.533 1.00 52.66 107 GLY A N 1
ATOM 820 C CA . GLY A 1 107 ? -37.674 -6.213 7.945 1.00 52.66 107 GLY A CA 1
ATOM 821 C C . GLY A 1 107 ? -37.229 -6.590 9.348 1.00 52.66 107 GLY A C 1
ATOM 822 O O . GLY A 1 107 ? -36.848 -7.728 9.594 1.00 52.66 107 GLY A O 1
ATOM 823 N N . SER A 1 108 ? -37.246 -5.627 10.276 1.00 46.81 108 SER A N 1
ATOM 824 C CA . SER A 1 108 ? -37.310 -5.952 11.697 1.00 46.81 108 SER A CA 1
ATOM 825 C C . SER A 1 108 ? -38.576 -6.781 11.904 1.00 46.81 108 SER A C 1
ATOM 827 O O . SER A 1 108 ? -39.654 -6.228 12.117 1.00 46.81 108 SER A O 1
ATOM 829 N N . SER A 1 109 ? -38.472 -8.106 11.849 1.00 61.03 109 SER A N 1
ATOM 830 C CA . SER A 1 109 ? -39.475 -8.982 12.437 1.00 61.03 109 SER A CA 1
ATOM 831 C C . SER A 1 109 ? -39.336 -8.845 13.948 1.00 61.03 109 SER A C 1
ATOM 833 O O . SER A 1 109 ? -38.717 -9.669 14.619 1.00 61.03 109 SER A O 1
ATOM 835 N N . ALA A 1 110 ? -39.856 -7.742 14.486 1.00 59.91 110 ALA A N 1
ATOM 836 C CA . ALA A 1 110 ? -40.170 -7.668 15.894 1.00 59.91 110 ALA A CA 1
ATOM 837 C C . ALA A 1 110 ? -41.175 -8.794 16.142 1.00 59.91 110 ALA A C 1
ATOM 839 O O . ALA A 1 110 ? -42.305 -8.745 15.660 1.00 59.91 110 ALA A O 1
ATOM 840 N N . SER A 1 111 ? -40.755 -9.845 16.841 1.00 58.22 111 SER A N 1
ATOM 841 C CA . SER A 1 111 ? -41.676 -10.822 17.402 1.00 58.22 111 SER A CA 1
ATOM 842 C C . SER A 1 111 ? -42.482 -10.090 18.471 1.00 58.22 111 SER A C 1
ATOM 844 O O . SER A 1 111 ? -42.069 -10.002 19.629 1.00 58.22 111 SER A O 1
ATOM 846 N N . VAL A 1 112 ? -43.581 -9.459 18.059 1.00 59.66 112 VAL A N 1
ATOM 847 C CA . VAL A 1 112 ? -44.477 -8.757 18.972 1.00 59.66 112 VAL A CA 1
ATOM 848 C C . VAL A 1 112 ? -45.143 -9.833 19.817 1.00 59.66 112 VAL A C 1
ATOM 850 O O . VAL A 1 112 ? -46.051 -10.525 19.364 1.00 59.66 112 VAL A O 1
ATOM 853 N N . SER A 1 113 ? -44.637 -10.025 21.034 1.00 62.62 113 SER A N 1
ATOM 854 C CA . SER A 1 113 ? -45.286 -10.874 22.029 1.00 62.62 113 SER A CA 1
ATOM 855 C C . SER A 1 113 ? -46.748 -10.437 22.171 1.00 62.62 113 SER A C 1
ATOM 857 O O . SER A 1 113 ? -47.013 -9.235 22.279 1.00 62.62 113 SER A O 1
ATOM 859 N N . SER A 1 114 ? -47.696 -11.385 22.176 1.00 61.69 114 SER A N 1
ATOM 860 C CA . SER A 1 114 ? -49.141 -11.105 22.278 1.00 61.69 114 SER A CA 1
ATOM 861 C C . SER A 1 114 ? -49.497 -10.190 23.451 1.00 61.69 114 SER A C 1
ATOM 863 O O . SER A 1 114 ? -50.464 -9.436 23.366 1.00 61.69 114 SER A O 1
ATOM 865 N N . SER A 1 115 ? -48.686 -10.182 24.513 1.00 65.94 115 SER A N 1
ATOM 866 C CA . SER A 1 115 ? -48.839 -9.289 25.665 1.00 65.94 115 SER A CA 1
ATOM 867 C C . SER A 1 115 ? -48.766 -7.801 25.287 1.00 65.94 115 SER A C 1
ATOM 869 O O . SER A 1 115 ? -49.413 -6.968 25.913 1.00 65.94 115 SER A O 1
ATOM 871 N N . CYS A 1 116 ? -47.996 -7.452 24.253 1.00 66.00 116 CYS A N 1
ATOM 872 C CA . CYS A 1 116 ? -47.754 -6.074 23.825 1.00 66.00 116 CYS A CA 1
ATOM 873 C C . CYS A 1 116 ? -48.941 -5.489 23.042 1.00 66.00 116 CYS A C 1
ATOM 875 O O . CYS A 1 116 ? -49.279 -4.321 23.215 1.00 66.00 116 CYS A O 1
ATOM 877 N N . LEU A 1 117 ? -49.635 -6.315 22.250 1.00 70.50 117 LEU A N 1
ATOM 878 C CA . LEU A 1 117 ? -50.830 -5.889 21.515 1.00 70.50 117 LEU A CA 1
ATOM 879 C C . LEU A 1 117 ? -51.971 -5.514 22.470 1.00 70.50 117 LEU A C 1
ATOM 881 O O . LEU A 1 117 ? -52.633 -4.504 22.260 1.00 70.50 117 LEU A O 1
ATOM 885 N N . VAL A 1 118 ? -52.152 -6.268 23.560 1.00 76.00 118 VAL A N 1
ATOM 886 C CA . VAL A 1 118 ? -53.181 -5.972 24.574 1.00 76.00 118 VAL A CA 1
ATOM 887 C C . VAL A 1 118 ? -52.907 -4.634 25.265 1.00 76.00 118 VAL A C 1
ATOM 889 O O . VAL A 1 118 ? -53.825 -3.836 25.444 1.00 76.00 118 VAL A O 1
ATOM 892 N N . LEU A 1 119 ? -51.643 -4.341 25.587 1.00 73.12 119 LEU A N 1
ATOM 893 C CA . LEU A 1 119 ? -51.257 -3.057 26.177 1.00 73.12 119 LEU A CA 1
ATOM 894 C C . LEU A 1 119 ? -51.455 -1.889 25.203 1.00 73.12 119 LEU A C 1
ATOM 896 O O . LEU A 1 119 ? -51.914 -0.830 25.623 1.00 73.12 119 LEU A O 1
ATOM 900 N N . LEU A 1 120 ? -51.189 -2.082 23.907 1.00 77.88 120 LEU A N 1
ATOM 901 C CA . LEU A 1 120 ? -51.459 -1.068 22.883 1.00 77.88 120 LEU A CA 1
ATOM 902 C C . LEU A 1 120 ? -52.960 -0.800 22.715 1.00 77.88 120 LEU A C 1
ATOM 904 O O . LEU A 1 120 ? -53.343 0.358 22.586 1.00 77.88 120 LEU A O 1
ATOM 908 N N . PHE A 1 121 ? -53.816 -1.824 22.780 1.00 79.94 121 PHE A N 1
ATOM 909 C CA . PHE A 1 121 ? -55.272 -1.649 22.718 1.00 79.94 121 PHE A CA 1
ATOM 910 C C . PHE A 1 121 ? -55.844 -0.957 23.962 1.00 79.94 121 PHE A C 1
ATOM 912 O O . PHE A 1 121 ? -56.686 -0.070 23.831 1.00 79.94 121 PHE A O 1
ATOM 919 N N . LEU A 1 122 ? -55.368 -1.304 25.162 1.00 77.75 122 LEU A N 1
ATOM 920 C CA . LEU A 1 122 ? -55.785 -0.626 26.395 1.00 77.75 122 LEU A CA 1
ATOM 921 C C . LEU A 1 122 ? -55.295 0.826 26.434 1.00 77.75 122 LEU A C 1
ATOM 923 O O . LEU A 1 122 ? -56.031 1.711 26.861 1.00 77.75 122 LEU A O 1
ATOM 927 N N . CYS A 1 123 ? -54.087 1.087 25.933 1.00 74.31 123 CYS A N 1
ATOM 928 C CA . CYS A 1 123 ? -53.558 2.442 25.821 1.00 74.31 123 CYS A CA 1
ATOM 929 C C . CYS A 1 123 ? -54.307 3.250 24.752 1.00 74.31 123 CYS A C 1
ATOM 931 O O . CYS A 1 123 ? -54.647 4.405 24.976 1.00 74.31 123 CYS A O 1
ATOM 933 N N . TRP A 1 124 ? -54.658 2.637 23.619 1.00 76.81 124 TRP A N 1
ATOM 934 C CA . TRP A 1 124 ? -55.511 3.270 22.614 1.00 76.81 124 TRP A CA 1
ATOM 935 C C . TRP A 1 124 ? -56.871 3.668 23.202 1.00 76.81 124 TRP A C 1
ATOM 937 O O . TRP A 1 124 ? -57.322 4.793 22.991 1.00 76.81 124 TRP A O 1
ATOM 947 N N . ALA A 1 125 ? -57.507 2.786 23.979 1.00 67.31 125 ALA A N 1
ATOM 948 C CA . ALA A 1 125 ? -58.791 3.071 24.616 1.00 67.31 125 ALA A CA 1
ATOM 949 C C . ALA A 1 125 ? -58.711 4.265 25.590 1.00 67.31 125 ALA A C 1
ATOM 951 O O . ALA A 1 125 ? -59.563 5.152 25.533 1.00 67.31 125 ALA A O 1
ATOM 952 N N . THR A 1 126 ? -57.653 4.371 26.402 1.00 60.56 126 THR A N 1
ATOM 953 C CA . THR A 1 126 ? -57.474 5.514 27.321 1.00 60.56 126 THR A CA 1
ATOM 954 C C . THR A 1 126 ? -57.080 6.810 26.602 1.00 60.56 126 THR A C 1
ATOM 956 O O . THR A 1 126 ? -57.451 7.907 27.028 1.00 60.56 126 THR A O 1
ATOM 959 N N . ILE A 1 127 ? -56.392 6.716 25.460 1.00 62.62 127 ILE A N 1
ATOM 960 C CA . ILE A 1 127 ? -56.083 7.873 24.607 1.00 62.62 127 ILE A CA 1
ATOM 961 C C . ILE A 1 127 ? -57.362 8.413 23.944 1.00 62.62 127 ILE A C 1
ATOM 963 O O . ILE A 1 127 ? -57.536 9.628 23.849 1.00 62.62 127 ILE A O 1
ATOM 967 N N . THR A 1 128 ? -58.314 7.559 23.547 1.00 59.78 128 THR A N 1
ATOM 968 C CA . THR A 1 128 ? -59.573 8.040 22.941 1.00 59.78 128 THR A CA 1
ATOM 969 C C . THR A 1 128 ? -60.454 8.856 23.894 1.00 59.78 128 THR A C 1
ATOM 971 O O . THR A 1 128 ? -61.180 9.739 23.433 1.00 59.78 128 THR A O 1
ATOM 974 N N . GLU A 1 129 ? -60.355 8.643 25.209 1.00 52.94 129 GLU A N 1
ATOM 975 C CA . GLU A 1 129 ? -61.075 9.455 26.202 1.00 52.94 129 GLU A CA 1
ATOM 976 C C . GLU A 1 129 ? -60.430 10.829 26.433 1.00 52.94 129 GLU A C 1
ATOM 978 O O . GLU A 1 129 ? -61.136 11.811 26.658 1.00 52.94 129 GLU A O 1
ATOM 983 N N . THR A 1 130 ? -59.106 10.940 26.302 1.00 55.25 130 THR A N 1
ATOM 984 C CA . THR A 1 130 ? -58.374 12.201 26.523 1.00 55.25 130 THR A CA 1
ATOM 985 C C . THR A 1 130 ? -58.316 13.101 25.281 1.00 55.25 130 THR A C 1
ATOM 987 O O . THR A 1 130 ? -58.246 14.325 25.404 1.00 55.25 130 THR A O 1
ATOM 990 N N . VAL A 1 131 ? -58.428 12.538 24.072 1.00 53.44 131 VAL A N 1
ATOM 991 C CA . VAL A 1 131 ? -58.314 13.286 22.801 1.00 53.44 131 VAL A CA 1
ATOM 992 C C . VAL A 1 131 ? -59.590 14.063 22.417 1.00 53.44 131 VAL A C 1
ATOM 994 O O . VAL A 1 131 ? -59.531 14.948 21.565 1.00 53.44 131 VAL A O 1
ATOM 997 N N . LYS A 1 132 ? -60.734 13.867 23.095 1.00 49.34 132 LYS A N 1
ATOM 998 C CA . LYS A 1 132 ? -61.943 14.700 22.882 1.00 49.34 132 LYS A CA 1
ATOM 999 C C . LYS A 1 132 ? -61.786 16.173 23.303 1.00 49.34 132 LYS A C 1
ATOM 1001 O O . LYS A 1 132 ? -62.656 16.972 22.968 1.00 49.34 132 LYS A O 1
ATOM 1006 N N . ILE A 1 133 ? -60.715 16.545 24.013 1.00 51.78 133 ILE A N 1
ATOM 1007 C CA . ILE A 1 133 ? -60.565 17.883 24.620 1.00 51.78 133 ILE A CA 1
ATOM 1008 C C . ILE A 1 133 ? -59.609 18.812 23.843 1.00 51.78 133 ILE A C 1
ATOM 1010 O O . ILE A 1 133 ? -59.658 20.023 24.042 1.00 51.78 133 ILE A O 1
ATOM 1014 N N . PHE A 1 134 ? -58.787 18.327 22.905 1.00 43.75 134 PHE A N 1
ATOM 1015 C CA . PHE A 1 134 ? -57.765 19.179 22.278 1.00 43.75 134 PHE A CA 1
ATOM 1016 C C . PHE A 1 134 ? -57.718 19.050 20.751 1.00 43.75 134 PHE A C 1
ATOM 1018 O O . PHE A 1 134 ? -56.901 18.331 20.184 1.00 43.75 134 PHE A O 1
ATOM 1025 N N . ASN A 1 135 ? -58.598 19.795 20.078 1.00 47.84 135 ASN A N 1
ATOM 1026 C CA . ASN A 1 135 ? -58.429 20.160 18.672 1.00 47.84 135 ASN A CA 1
ATOM 1027 C C . ASN A 1 135 ? -57.701 21.510 18.598 1.00 47.84 135 ASN A C 1
ATOM 1029 O O . ASN A 1 135 ? -58.257 22.521 19.034 1.00 47.84 135 ASN A O 1
ATOM 1033 N N . PRO A 1 136 ? -56.479 21.549 18.045 1.00 42.25 136 PRO A N 1
ATOM 1034 C CA . PRO A 1 136 ? -56.186 22.627 17.110 1.00 42.25 136 PRO A CA 1
ATOM 1035 C C . PRO A 1 136 ? -55.285 22.196 15.937 1.00 42.25 136 PRO A C 1
ATOM 1037 O O . PRO A 1 136 ? -54.121 21.850 16.094 1.00 42.25 136 PRO A O 1
ATOM 1040 N N . SER A 1 137 ? -55.843 22.350 14.736 1.00 39.09 137 SER A N 1
ATOM 1041 C CA . SER A 1 137 ? -55.247 23.016 13.566 1.00 39.09 137 SER A CA 1
ATOM 1042 C C . SER A 1 137 ? -53.862 22.607 13.029 1.00 39.09 137 SER A C 1
ATOM 1044 O O . SER A 1 137 ? -52.825 22.998 13.548 1.00 39.09 137 SER A O 1
ATOM 1046 N N . ARG A 1 138 ? -53.924 22.043 11.808 1.00 45.47 138 ARG A N 1
ATOM 1047 C CA . ARG A 1 138 ? -53.075 22.255 10.608 1.00 45.47 138 ARG A CA 1
ATOM 1048 C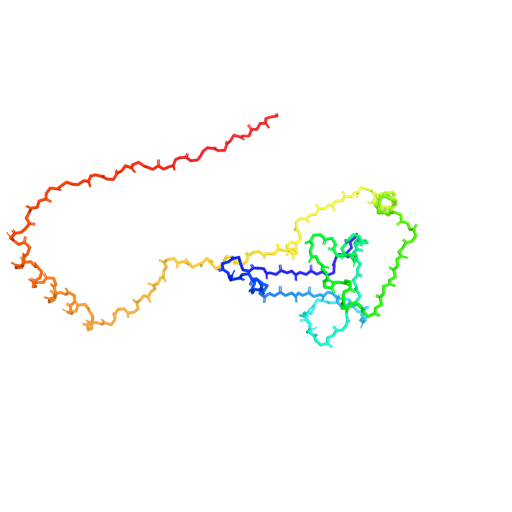 C . ARG A 1 138 ? -51.544 22.224 10.765 1.00 45.47 138 ARG A C 1
ATOM 1050 O O . ARG A 1 138 ? -50.963 23.139 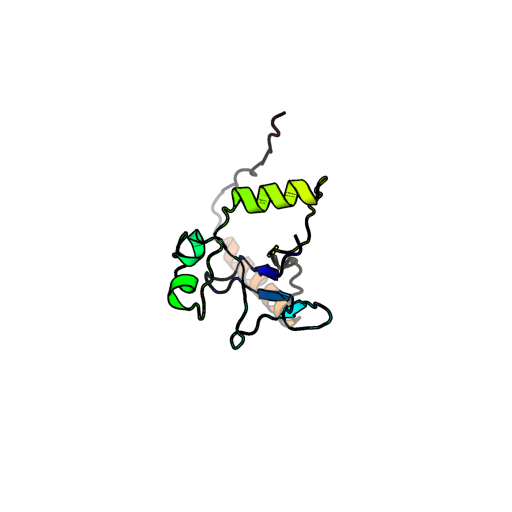11.336 1.00 45.47 138 ARG A O 1
ATOM 1057 N N . ARG A 1 139 ? -50.892 21.373 9.958 1.00 40.97 139 ARG A N 1
ATOM 1058 C CA . ARG A 1 139 ? -49.889 21.796 8.948 1.00 40.97 139 ARG A CA 1
ATOM 1059 C C . ARG A 1 139 ? -49.516 20.643 8.006 1.00 40.97 139 ARG A C 1
ATOM 1061 O O . ARG A 1 139 ? -49.201 19.542 8.435 1.00 40.97 139 ARG A O 1
ATOM 1068 N N . THR A 1 140 ? -49.584 20.935 6.714 1.00 53.69 140 THR A N 1
ATOM 1069 C CA . THR A 1 140 ? -49.167 20.120 5.562 1.00 53.69 140 THR A CA 1
ATOM 1070 C C . THR A 1 140 ? -47.640 19.939 5.496 1.00 53.69 140 THR A C 1
ATOM 1072 O O . THR A 1 140 ? -46.933 20.901 5.804 1.00 53.69 140 THR A O 1
ATOM 1075 N N . PRO A 1 141 ? -47.105 18.802 5.013 1.00 48.50 141 PRO A N 1
ATOM 1076 C CA . PRO A 1 141 ? -45.687 18.680 4.666 1.00 48.50 141 PRO A CA 1
ATOM 1077 C C . PRO A 1 141 ? -45.418 19.143 3.217 1.00 48.50 141 PRO A C 1
ATOM 1079 O O . PRO A 1 141 ? -46.211 18.817 2.329 1.00 48.50 141 PRO A O 1
ATOM 1082 N N . PRO A 1 142 ? -44.322 19.870 2.924 1.00 46.97 142 PRO A N 1
ATOM 1083 C CA . PRO A 1 142 ? -43.936 20.156 1.551 1.00 46.97 142 PRO A CA 1
ATOM 1084 C C . PRO A 1 142 ? -43.036 19.058 0.958 1.00 46.97 142 PRO A C 1
ATOM 1086 O O . PRO A 1 142 ? -42.056 18.627 1.557 1.00 46.97 142 PRO A O 1
ATOM 1089 N N . SER A 1 143 ? -43.436 18.659 -0.251 1.00 45.25 143 SER A N 1
ATOM 1090 C CA . SER A 1 143 ? -42.658 18.346 -1.462 1.00 45.25 143 SER A CA 1
ATOM 1091 C C . SER A 1 143 ? -41.389 17.483 -1.396 1.00 45.25 143 SER A C 1
ATOM 1093 O O . SER A 1 143 ? -40.363 17.844 -0.826 1.00 45.25 143 SER A O 1
ATOM 1095 N N . ALA A 1 144 ? -41.463 16.404 -2.177 1.00 46.34 144 ALA A N 1
ATOM 1096 C CA . ALA A 1 144 ? -40.401 15.501 -2.584 1.00 46.34 144 ALA A CA 1
ATOM 1097 C C . ALA A 1 144 ? -39.235 16.194 -3.318 1.00 46.34 144 ALA A C 1
ATOM 1099 O O . ALA A 1 144 ? -39.442 17.047 -4.182 1.00 46.34 144 ALA A O 1
ATOM 1100 N N . TYR A 1 145 ? -38.008 15.759 -3.023 1.00 45.41 145 TYR A N 1
ATOM 1101 C CA . TYR A 1 145 ? -36.803 16.118 -3.771 1.00 45.41 145 TYR A CA 1
ATOM 1102 C C . TYR A 1 145 ? -36.624 15.189 -4.982 1.00 45.41 145 TYR A C 1
ATOM 1104 O O . TYR A 1 145 ? -36.525 13.972 -4.840 1.00 45.41 145 TYR A O 1
ATOM 1112 N N . SER A 1 146 ? -36.560 15.787 -6.173 1.00 47.59 146 SER A N 1
ATOM 1113 C CA . SER A 1 146 ? -36.250 15.146 -7.456 1.00 47.59 146 SER A CA 1
ATOM 1114 C C . SER A 1 146 ? -34.765 15.329 -7.775 1.00 47.59 146 SER A C 1
ATOM 1116 O O . SER A 1 146 ? -34.309 16.464 -7.903 1.00 47.59 146 SER A O 1
ATOM 1118 N N . TYR A 1 147 ? -34.020 14.241 -7.972 1.00 50.12 147 TYR A N 1
ATOM 1119 C CA . TYR A 1 147 ? -32.651 14.274 -8.495 1.00 50.12 147 TYR A CA 1
ATOM 1120 C C . TYR A 1 147 ? -32.639 13.867 -9.976 1.00 50.12 147 TYR A C 1
ATOM 1122 O O . TYR A 1 147 ? -33.052 12.769 -10.339 1.00 50.12 147 TYR A O 1
ATOM 1130 N N . ARG A 1 148 ? -32.158 14.768 -10.844 1.00 44.06 148 ARG A N 1
ATOM 1131 C CA . ARG A 1 148 ? -31.799 14.476 -12.241 1.00 44.06 148 ARG A CA 1
ATOM 1132 C C . ARG A 1 148 ? -30.282 14.487 -12.368 1.00 44.06 148 ARG A C 1
ATOM 1134 O O . ARG A 1 148 ? -29.648 15.479 -12.021 1.00 44.06 148 ARG A O 1
ATOM 1141 N N . CYS A 1 149 ? -29.721 13.414 -12.910 1.00 40.69 149 CYS A N 1
ATOM 1142 C CA . CYS A 1 149 ? -28.343 13.393 -13.385 1.00 40.69 149 CYS A CA 1
ATOM 1143 C C . CYS A 1 149 ? -28.312 13.915 -14.825 1.00 40.69 149 CYS A C 1
ATOM 1145 O O . CYS A 1 149 ? -29.073 13.441 -15.668 1.00 40.69 149 CYS A O 1
ATOM 1147 N N . LEU A 1 150 ? -27.443 14.886 -15.101 1.00 51.12 150 LEU A N 1
ATOM 1148 C CA . LEU A 1 150 ? -27.117 15.311 -16.460 1.00 51.12 150 LEU A CA 1
ATOM 1149 C C . LEU A 1 150 ? -25.831 14.600 -16.880 1.00 51.12 150 LEU A C 1
ATOM 1151 O O . LEU A 1 150 ? -24.795 14.770 -16.239 1.00 51.12 150 LEU A O 1
ATOM 1155 N N . TYR A 1 151 ? -25.920 13.797 -17.937 1.00 43.53 151 TYR A N 1
ATOM 1156 C CA . TYR A 1 151 ? -24.761 13.332 -18.691 1.00 43.53 151 TYR A CA 1
ATOM 1157 C C . TYR A 1 151 ? -24.420 14.420 -19.712 1.00 43.53 151 TYR A C 1
ATOM 1159 O O . TYR A 1 151 ? -25.325 15.017 -20.296 1.00 43.53 151 TYR A O 1
ATOM 1167 N N . ARG A 1 152 ? -23.134 14.720 -19.875 1.00 49.59 152 ARG A N 1
ATOM 1168 C CA . ARG A 1 152 ? -22.637 15.636 -20.901 1.00 49.59 152 ARG A CA 1
ATOM 1169 C C . ARG A 1 152 ? -21.925 14.779 -21.940 1.00 49.59 152 ARG A C 1
ATOM 1171 O O . ARG A 1 152 ? -21.073 13.984 -21.545 1.00 49.59 152 ARG A O 1
ATOM 1178 N N . ASP A 1 153 ? -22.348 14.922 -23.191 1.00 53.72 153 ASP A N 1
ATOM 1179 C CA . ASP A 1 153 ? -21.703 14.329 -24.368 1.00 53.72 153 ASP A CA 1
ATOM 1180 C C . ASP A 1 153 ? -20.261 14.830 -24.545 1.00 53.72 153 ASP A C 1
ATOM 1182 O O . ASP A 1 153 ? -19.993 16.008 -24.188 1.00 53.72 153 ASP A O 1
#

Organism: NCBI:txid170555

Foldseek 3Di:
DDDFKAWEFAPVDDPPPGTPWMWGWDPPDPDTDTDTDDPPDDDDDDDDVCLCVCHPNNCCNVPPPPDDDDDPDDPVRVVVVCCVVPPPDDDDCPNRYHYDPPPPPPPPPPVCDPVNVVVVVVVVVVVVVVVVPDDDDDDDDDDDDDDDDDDDD